Protein AF-A0A1G4VB11-F1 (afdb_monomer_lite)

Secondary structure (DSSP, 8-state):
------BSS-PPPSS-B--HHHHHHHHHHHHGGG---SSS--HHHHHHHHHHHHHHHHHHHHHTBSGGGGHHHHHGGGHHHHTT--SSSS--HHHHHHHHHHHHHHHHHHHTTT-BTT---

Foldseek 3Di:
DPPPDADQQFDDDPDFAFDPLLLVLLVVLLVLLVDQAAPADDVVNLCSLQVVLVVLLVLCVVRSHPLSCLSVVLSVVSVQSVVVHDQRNDNDPSNNCSSNVSSVSSVSSRRTSVRCPPDDD

pLDDT: mean 89.96, std 12.13, range [43.22, 98.62]

Radius of gyration: 15.48 Å; chains: 1; bounding box: 39×22×53 Å

Sequence (121 aa):
MEKANWTLFGKRPKDPAPSWVAVVLAFFLASQTFIQVGDSYPLYMTLFALGGSAWMVFLAIQSRAWFGFFFIPVALLWLNPLLGGDPFTSFTVLMFMAHAAIAILFGVAAYTFAARERTKK

Structure (mmCIF, N/CA/C/O backbone):
data_AF-A0A1G4VB11-F1
#
_entry.id   AF-A0A1G4VB11-F1
#
loop_
_atom_site.group_PDB
_atom_site.id
_atom_site.type_symbol
_atom_site.label_atom_id
_atom_site.label_alt_id
_atom_site.label_comp_id
_atom_site.label_asym_id
_atom_site.label_entity_id
_atom_site.label_seq_id
_atom_site.pdbx_PDB_ins_code
_atom_site.Cartn_x
_atom_site.Cartn_y
_atom_site.Cartn_z
_atom_site.occupancy
_atom_site.B_iso_or_equiv
_atom_site.auth_seq_id
_atom_site.auth_comp_id
_atom_site.auth_asym_id
_atom_site.auth_atom_id
_atom_site.pdbx_PDB_model_num
ATOM 1 N N . MET A 1 1 ? -6.520 -8.064 33.091 1.00 43.22 1 MET A N 1
ATOM 2 C CA . MET A 1 1 ? -6.131 -7.324 31.871 1.00 43.22 1 MET A CA 1
ATOM 3 C C . MET A 1 1 ? -6.919 -7.896 30.708 1.00 43.22 1 MET A C 1
ATOM 5 O O . MET A 1 1 ? -6.779 -9.080 30.429 1.00 43.22 1 MET A O 1
ATOM 9 N N . GLU A 1 2 ? -7.791 -7.106 30.086 1.00 47.59 2 GLU A N 1
ATOM 10 C CA . GLU A 1 2 ? -8.497 -7.517 28.867 1.00 47.59 2 GLU A CA 1
ATOM 11 C C . GLU A 1 2 ? -7.448 -7.807 27.779 1.00 47.59 2 GLU A C 1
ATOM 13 O O . GLU A 1 2 ? -6.654 -6.927 27.435 1.00 47.59 2 GLU A O 1
ATOM 18 N N . LYS A 1 3 ? -7.370 -9.051 27.282 1.00 53.94 3 LYS A N 1
ATOM 19 C CA . LYS A 1 3 ? -6.462 -9.394 26.178 1.00 53.94 3 LYS A CA 1
ATOM 20 C C . LYS A 1 3 ? -6.830 -8.511 24.988 1.00 53.94 3 LYS A C 1
ATOM 22 O O . LYS A 1 3 ? -7.978 -8.503 24.550 1.00 53.94 3 LYS A O 1
ATOM 27 N N . ALA A 1 4 ? -5.866 -7.749 24.476 1.00 61.03 4 ALA A N 1
ATOM 28 C CA . ALA A 1 4 ? -6.054 -6.973 23.262 1.00 61.03 4 ALA A CA 1
ATOM 29 C C . ALA A 1 4 ? -6.330 -7.938 22.097 1.00 61.03 4 ALA A C 1
ATOM 31 O O . ALA A 1 4 ? -5.402 -8.479 21.506 1.00 61.03 4 ALA A O 1
ATOM 32 N N . ASN A 1 5 ? -7.606 -8.191 21.799 1.00 87.19 5 ASN A N 1
ATOM 33 C CA . ASN A 1 5 ? -8.001 -9.113 20.739 1.00 87.19 5 ASN A CA 1
ATOM 34 C C . ASN A 1 5 ? -7.765 -8.452 19.379 1.00 87.19 5 ASN A C 1
ATOM 36 O O . ASN A 1 5 ? -8.561 -7.629 18.923 1.00 87.19 5 ASN A O 1
ATOM 40 N N . TRP A 1 6 ? -6.638 -8.796 18.758 1.00 93.56 6 TRP A N 1
ATOM 41 C CA . TRP A 1 6 ? -6.391 -8.535 17.347 1.00 93.56 6 TRP A CA 1
ATOM 42 C C . TRP A 1 6 ? -7.298 -9.427 16.506 1.00 93.56 6 TRP A C 1
ATOM 44 O O . TRP A 1 6 ? -7.521 -10.591 16.830 1.00 93.56 6 TRP A O 1
ATOM 54 N N . THR A 1 7 ? -7.815 -8.884 15.414 1.00 94.75 7 THR A N 1
ATOM 55 C CA . THR A 1 7 ? -8.634 -9.633 14.455 1.00 94.75 7 THR A CA 1
ATOM 56 C C . THR A 1 7 ? -8.050 -9.463 13.062 1.00 94.75 7 THR A C 1
ATOM 58 O O . THR A 1 7 ? -7.187 -8.612 12.852 1.00 94.75 7 THR A O 1
ATOM 61 N N . LEU A 1 8 ? -8.499 -10.259 12.090 1.00 95.12 8 LEU A N 1
ATOM 62 C CA . LEU A 1 8 ? -8.002 -10.128 10.721 1.00 95.12 8 LEU A CA 1
ATOM 63 C C . LEU A 1 8 ? -8.246 -8.709 10.172 1.00 95.12 8 LEU A C 1
ATOM 65 O O . LEU A 1 8 ? -7.322 -8.076 9.677 1.00 95.12 8 LEU A O 1
ATOM 69 N N . PHE A 1 9 ? -9.456 -8.177 10.358 1.00 94.25 9 PHE A N 1
ATOM 70 C CA . PHE A 1 9 ? -9.916 -6.917 9.758 1.00 94.25 9 PHE A CA 1
ATOM 71 C C . PHE A 1 9 ? -10.101 -5.758 10.749 1.00 94.25 9 PHE A C 1
ATOM 73 O O . PHE A 1 9 ? -10.618 -4.706 10.382 1.00 94.25 9 PHE A O 1
ATOM 80 N N . GLY A 1 10 ? -9.693 -5.937 12.004 1.00 90.56 10 GLY A N 1
ATOM 81 C CA . GLY A 1 10 ? -9.911 -4.959 13.067 1.00 90.56 10 GLY A CA 1
ATOM 82 C C . GLY A 1 10 ? -11.365 -4.899 13.550 1.00 90.56 10 GLY A C 1
ATOM 83 O O . GLY A 1 10 ? -12.281 -5.505 12.989 1.00 90.56 10 GLY A O 1
ATOM 84 N N . LYS A 1 11 ? -11.596 -4.148 14.632 1.00 84.31 11 LYS A N 1
ATOM 85 C CA . LYS A 1 11 ? -12.954 -3.951 15.163 1.00 84.31 11 LYS A CA 1
ATOM 86 C C . LYS A 1 11 ? -13.780 -3.094 14.199 1.00 84.31 11 LYS A C 1
ATOM 88 O O . LYS A 1 11 ? -13.412 -1.945 13.934 1.00 84.31 11 LYS A O 1
ATOM 93 N N . ARG A 1 12 ? -14.913 -3.636 13.738 1.00 76.44 12 ARG A N 1
ATOM 94 C CA . ARG A 1 12 ? -15.870 -2.929 12.878 1.00 76.44 12 ARG A CA 1
ATOM 95 C C . ARG A 1 12 ? -16.486 -1.733 13.628 1.00 76.44 12 ARG A C 1
ATOM 97 O O . ARG A 1 12 ? -16.971 -1.921 14.747 1.00 76.44 12 ARG A O 1
ATOM 104 N N . PRO A 1 13 ? -16.467 -0.518 13.053 1.00 79.00 13 PRO A N 1
ATOM 105 C CA . PRO A 1 13 ? -17.153 0.640 13.625 1.00 79.00 13 PRO A CA 1
ATOM 106 C C . PRO A 1 13 ? -18.671 0.448 13.648 1.00 79.00 13 PRO A C 1
ATOM 108 O O . PRO A 1 13 ? -19.208 -0.320 12.852 1.00 79.00 13 PRO A O 1
ATOM 111 N N . LYS A 1 14 ? -19.354 1.166 14.549 1.00 78.88 14 LYS A N 1
ATOM 112 C CA . LYS A 1 14 ? -20.821 1.124 14.670 1.00 78.88 14 LYS A CA 1
ATOM 113 C C . LYS A 1 14 ? -21.506 1.612 13.388 1.00 78.88 14 LYS A C 1
ATOM 115 O O . LYS A 1 14 ? -22.409 0.946 12.903 1.00 78.88 14 LYS A O 1
ATOM 120 N N . ASP A 1 15 ? -20.987 2.699 12.820 1.00 82.00 15 ASP A N 1
ATOM 121 C CA . ASP A 1 15 ? -21.477 3.319 11.587 1.00 82.00 15 ASP A CA 1
ATOM 122 C C . ASP A 1 15 ? -20.340 3.345 10.547 1.00 82.00 15 ASP A C 1
ATOM 124 O O . ASP A 1 15 ? -19.609 4.336 10.445 1.00 82.00 15 ASP A O 1
ATOM 128 N N . PRO A 1 16 ? -20.093 2.228 9.835 1.00 83.06 16 PRO A N 1
ATOM 129 C CA . PRO A 1 16 ? -18.965 2.129 8.921 1.00 83.06 16 PRO A CA 1
ATOM 130 C C . PRO A 1 16 ? -19.206 2.971 7.664 1.00 83.06 16 PRO A C 1
ATOM 132 O O . PRO A 1 16 ? -20.250 2.878 7.022 1.00 83.06 16 PRO A O 1
ATOM 135 N N . ALA A 1 17 ? -18.195 3.742 7.277 1.00 89.00 17 ALA A N 1
ATOM 136 C CA . ALA A 1 17 ? -18.116 4.402 5.979 1.00 89.00 17 ALA A CA 1
ATOM 137 C C . ALA A 1 17 ? -16.748 4.091 5.369 1.00 89.00 17 ALA A C 1
ATOM 139 O O . ALA A 1 17 ? -15.764 4.095 6.116 1.00 89.00 17 ALA A O 1
ATOM 140 N N . PRO A 1 18 ? -16.663 3.804 4.058 1.00 92.50 18 PRO A N 1
ATOM 141 C CA . PRO A 1 18 ? -15.388 3.467 3.445 1.00 92.50 18 PRO A CA 1
ATOM 142 C C . PRO A 1 18 ? -14.400 4.628 3.567 1.00 92.50 18 PRO A C 1
ATOM 144 O O . PRO A 1 18 ? -14.809 5.787 3.518 1.00 92.50 18 PRO A O 1
ATOM 147 N N . SER A 1 19 ? -13.107 4.320 3.705 1.00 93.19 19 SER A N 1
ATOM 148 C CA . SER A 1 19 ? -12.074 5.355 3.576 1.00 93.19 19 SER A CA 1
ATOM 149 C C . SER A 1 19 ? -11.934 5.753 2.115 1.00 93.19 19 SER A C 1
ATOM 151 O O . SER A 1 19 ? -11.497 4.948 1.287 1.00 93.19 19 SER A O 1
ATOM 153 N N . TRP A 1 20 ? -12.254 7.005 1.803 1.00 93.31 20 TRP A N 1
ATOM 154 C CA . TRP A 1 20 ? -12.108 7.529 0.449 1.00 93.31 20 TRP A CA 1
ATOM 155 C C . TRP A 1 20 ? -10.656 7.568 0.004 1.00 93.31 20 TRP A C 1
ATOM 157 O O . TRP A 1 20 ? -10.377 7.269 -1.153 1.00 93.31 20 TRP A O 1
ATOM 167 N N . VAL A 1 21 ? -9.729 7.852 0.923 1.00 93.88 21 VAL A N 1
ATOM 168 C CA . VAL A 1 21 ? -8.290 7.804 0.637 1.00 93.88 21 VAL A CA 1
ATOM 169 C C . VAL A 1 21 ? -7.900 6.429 0.099 1.00 93.88 21 VAL A C 1
ATOM 171 O O . VAL A 1 21 ? -7.286 6.329 -0.961 1.00 93.88 21 VAL A O 1
ATOM 174 N N . ALA A 1 22 ? -8.299 5.359 0.788 1.00 96.25 22 ALA A N 1
ATOM 175 C CA . ALA A 1 22 ? -7.978 4.003 0.362 1.00 96.25 22 ALA A CA 1
ATOM 176 C C . ALA A 1 22 ? -8.687 3.621 -0.952 1.00 96.25 22 ALA A C 1
ATOM 178 O O . ALA A 1 22 ? -8.063 3.007 -1.812 1.00 96.25 22 ALA A O 1
ATOM 179 N N . VAL A 1 23 ? -9.945 4.032 -1.162 1.00 97.12 23 VAL A N 1
ATOM 180 C CA . VAL A 1 23 ? -10.660 3.800 -2.435 1.00 97.12 23 VAL A CA 1
ATOM 181 C C . VAL A 1 23 ? -9.956 4.480 -3.611 1.00 97.12 23 VAL A C 1
ATOM 183 O O . VAL A 1 23 ? -9.747 3.852 -4.648 1.00 97.12 23 VAL A O 1
ATOM 186 N N . VAL A 1 24 ? -9.569 5.748 -3.457 1.00 97.25 24 VAL A N 1
ATOM 187 C CA . VAL A 1 24 ? -8.876 6.504 -4.508 1.00 97.25 24 VAL A CA 1
ATOM 188 C C . VAL A 1 24 ? -7.528 5.861 -4.816 1.00 97.25 24 VAL A C 1
ATOM 190 O O . VAL A 1 24 ? -7.228 5.615 -5.980 1.00 97.25 24 VAL A O 1
ATOM 193 N N . LEU A 1 25 ? -6.741 5.508 -3.798 1.00 97.81 25 LEU A N 1
ATOM 194 C CA . LEU A 1 25 ? -5.453 4.842 -4.002 1.00 97.81 25 LEU A CA 1
ATOM 195 C C . LEU A 1 25 ? -5.603 3.468 -4.665 1.00 97.81 25 LEU A C 1
ATOM 197 O O . LEU A 1 25 ? -4.819 3.144 -5.556 1.00 97.81 25 LEU A O 1
ATOM 201 N N . ALA A 1 26 ? -6.628 2.694 -4.297 1.00 98.31 26 ALA A N 1
ATOM 202 C CA . ALA A 1 26 ? -6.940 1.430 -4.957 1.00 98.31 26 ALA A CA 1
ATOM 203 C C . ALA A 1 26 ? -7.197 1.636 -6.454 1.00 98.31 26 ALA A C 1
ATOM 205 O O . ALA A 1 26 ? -6.612 0.937 -7.277 1.00 98.31 26 ALA A O 1
ATOM 206 N N . PHE A 1 27 ? -8.022 2.623 -6.816 1.00 97.56 27 PHE A N 1
ATOM 207 C CA . PHE A 1 27 ? -8.312 2.938 -8.214 1.00 97.56 27 PHE A CA 1
ATOM 208 C C . PHE A 1 27 ? -7.065 3.401 -8.976 1.00 97.56 27 PHE A C 1
ATOM 210 O O . PHE A 1 27 ? -6.775 2.886 -10.056 1.00 97.56 27 PHE A O 1
ATOM 217 N N . PHE A 1 28 ? -6.300 4.336 -8.407 1.00 96.19 28 PHE A N 1
ATOM 218 C CA . PHE A 1 28 ? -5.096 4.870 -9.043 1.00 96.19 28 PHE A CA 1
ATOM 219 C C . PHE A 1 28 ? -4.068 3.764 -9.296 1.00 96.19 28 PHE A C 1
ATOM 221 O O . PHE A 1 28 ? -3.598 3.627 -10.424 1.00 96.19 28 PHE A O 1
ATOM 228 N N . LEU A 1 29 ? -3.768 2.928 -8.299 1.00 96.38 29 LEU A N 1
ATOM 229 C CA . LEU A 1 29 ? -2.798 1.839 -8.447 1.00 96.38 29 LEU A CA 1
ATOM 230 C C . LEU A 1 29 ? -3.317 0.724 -9.361 1.00 96.38 29 LEU A C 1
ATOM 232 O O . LEU A 1 29 ? -2.543 0.199 -10.155 1.00 96.38 29 LEU A O 1
ATOM 236 N N . ALA A 1 30 ? -4.618 0.414 -9.337 1.00 97.56 30 ALA A N 1
ATOM 237 C CA . ALA A 1 30 ? -5.213 -0.528 -10.284 1.00 97.56 30 ALA A CA 1
ATOM 238 C C . ALA A 1 30 ? -5.098 -0.029 -11.729 1.00 97.56 30 ALA A C 1
ATOM 240 O O . ALA A 1 30 ? -4.754 -0.808 -12.615 1.00 97.56 30 ALA A O 1
ATOM 241 N N . SER A 1 31 ? -5.330 1.264 -11.978 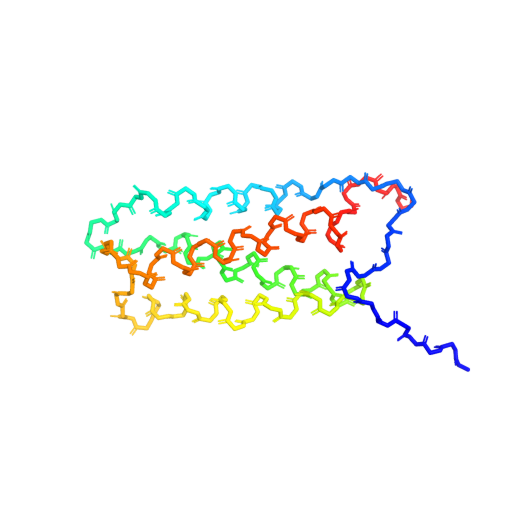1.00 95.38 31 SER A N 1
ATOM 242 C CA . SER A 1 31 ? -5.243 1.839 -13.328 1.00 95.38 31 SER A CA 1
ATOM 243 C C . SER A 1 31 ? -3.860 1.660 -13.959 1.00 95.38 31 SER A C 1
ATOM 245 O O . SER A 1 31 ? -3.755 1.458 -15.167 1.00 95.38 31 SER A O 1
ATOM 247 N N . GLN A 1 32 ? -2.802 1.652 -13.140 1.00 93.88 32 GLN A N 1
ATOM 248 C CA . GLN A 1 32 ? -1.436 1.467 -13.619 1.00 93.88 32 GLN A CA 1
ATOM 249 C C . GLN A 1 32 ? -1.203 0.083 -14.220 1.00 93.88 32 GLN A C 1
ATOM 251 O O . GLN A 1 32 ? -0.331 -0.042 -15.062 1.00 93.88 32 GLN A O 1
ATOM 256 N N . THR A 1 33 ? -2.011 -0.934 -13.898 1.00 94.12 33 THR A N 1
ATOM 257 C CA . THR A 1 33 ? -1.898 -2.260 -14.540 1.00 94.12 33 THR A CA 1
ATOM 258 C C . THR A 1 33 ? -2.095 -2.225 -16.062 1.00 94.12 33 THR A C 1
ATOM 260 O O . THR A 1 33 ? -1.695 -3.165 -16.747 1.00 94.12 33 THR A O 1
ATOM 263 N N . PHE A 1 34 ? -2.676 -1.144 -16.596 1.00 91.44 34 PHE A N 1
ATOM 264 C CA . PHE A 1 34 ? -2.986 -0.970 -18.017 1.00 91.44 34 PHE A CA 1
ATOM 265 C C . PHE A 1 34 ? -2.145 0.112 -18.706 1.00 91.44 34 PHE A C 1
ATOM 267 O O . PHE A 1 34 ? -2.370 0.397 -19.881 1.00 91.44 34 PHE A O 1
ATOM 274 N N . ILE A 1 35 ? -1.205 0.743 -17.998 1.00 88.19 35 ILE A N 1
ATOM 275 C CA . ILE A 1 35 ? -0.455 1.896 -18.506 1.00 88.19 35 ILE A CA 1
ATOM 276 C C . ILE A 1 35 ? 1.027 1.550 -18.556 1.00 88.19 35 ILE A C 1
ATOM 278 O O . ILE A 1 35 ? 1.629 1.221 -17.538 1.00 88.19 35 ILE A O 1
ATOM 282 N N . GLN A 1 36 ? 1.628 1.685 -19.737 1.00 77.25 36 GLN A N 1
ATOM 283 C CA . GLN A 1 36 ? 3.075 1.630 -19.871 1.00 77.25 36 GLN A CA 1
ATOM 284 C C . GLN A 1 36 ? 3.654 3.012 -19.587 1.00 77.25 36 GLN A C 1
ATOM 286 O O . GLN A 1 36 ? 3.314 3.989 -20.258 1.00 77.25 36 GLN A O 1
ATOM 291 N N . VAL A 1 37 ? 4.515 3.097 -18.579 1.00 70.69 37 VAL A N 1
ATOM 292 C CA . VAL A 1 37 ? 5.208 4.340 -18.256 1.00 70.69 37 VAL A CA 1
ATOM 293 C C . VAL A 1 37 ? 6.527 4.332 -19.015 1.00 70.69 37 VAL A C 1
ATOM 295 O O . VAL A 1 37 ? 7.348 3.480 -18.723 1.00 70.69 37 VAL A O 1
ATOM 298 N N . GLY A 1 38 ? 6.687 5.230 -19.994 1.00 77.75 38 GLY A N 1
ATOM 299 C CA . GLY A 1 38 ? 7.795 5.249 -20.966 1.00 77.75 38 GLY A CA 1
ATOM 300 C C . GLY A 1 38 ? 9.197 5.048 -20.374 1.00 77.75 38 GLY A C 1
ATOM 301 O O . GLY A 1 38 ? 9.633 3.918 -20.199 1.00 77.75 38 GLY A O 1
ATOM 302 N N . ASP A 1 39 ? 9.924 6.136 -20.105 1.00 81.06 39 ASP A N 1
ATOM 303 C CA . ASP A 1 39 ? 11.354 6.041 -19.755 1.00 81.06 39 ASP A CA 1
ATOM 304 C C . ASP A 1 39 ? 11.620 5.791 -18.262 1.00 81.06 39 ASP A C 1
ATOM 306 O O . ASP A 1 39 ? 12.696 5.339 -17.882 1.00 81.06 39 ASP A O 1
ATOM 310 N N . SER A 1 40 ? 10.673 6.135 -17.383 1.00 85.75 40 SER A N 1
ATOM 311 C CA . SER A 1 40 ? 10.837 5.966 -15.935 1.00 85.75 40 SER A CA 1
ATOM 312 C C . SER A 1 40 ? 9.499 5.881 -15.216 1.00 85.75 40 SER A C 1
ATOM 314 O O . SER A 1 40 ? 8.531 6.538 -15.601 1.00 85.75 40 SER A O 1
ATOM 316 N N . TYR A 1 41 ? 9.448 5.098 -14.137 1.00 90.44 41 TYR A N 1
ATOM 317 C CA . TYR A 1 41 ? 8.257 5.018 -13.299 1.00 90.44 41 TYR A CA 1
ATOM 318 C C . TYR A 1 41 ? 8.052 6.325 -12.508 1.00 90.44 41 TYR A C 1
ATOM 320 O O . TYR A 1 41 ? 9.013 6.846 -11.932 1.00 90.44 41 TYR A O 1
ATOM 328 N N . PRO A 1 42 ? 6.829 6.881 -12.423 1.00 91.25 42 PRO A N 1
ATOM 329 C CA . PRO A 1 42 ? 6.645 8.226 -11.906 1.00 91.25 42 PRO A CA 1
ATOM 330 C C . PRO A 1 42 ? 6.844 8.258 -10.392 1.00 91.25 42 PRO A C 1
ATOM 332 O O . PRO A 1 42 ? 6.208 7.503 -9.652 1.00 91.25 42 PRO A O 1
ATOM 335 N N . LEU A 1 43 ? 7.662 9.197 -9.908 1.00 92.44 43 LEU A N 1
ATOM 336 C CA . LEU A 1 43 ? 7.978 9.311 -8.481 1.00 92.44 43 LEU A CA 1
ATOM 337 C C . LEU A 1 43 ? 6.722 9.437 -7.605 1.00 92.44 43 LEU A C 1
ATOM 339 O O . LEU A 1 43 ? 6.648 8.833 -6.538 1.00 92.44 43 LEU A O 1
ATOM 343 N N . TYR A 1 44 ? 5.710 10.179 -8.057 1.00 93.00 44 TYR A N 1
ATOM 344 C CA . TYR A 1 44 ? 4.477 10.355 -7.290 1.00 93.00 44 TYR A CA 1
ATOM 345 C C . TYR A 1 44 ? 3.720 9.032 -7.072 1.00 93.00 44 TYR A C 1
ATOM 347 O O . TYR A 1 44 ? 3.149 8.842 -6.001 1.00 93.00 44 TYR A O 1
ATOM 355 N N . MET A 1 45 ? 3.761 8.090 -8.025 1.00 94.12 45 MET A N 1
ATOM 356 C CA . MET A 1 45 ? 3.141 6.770 -7.856 1.00 94.12 45 MET A CA 1
ATOM 357 C C . MET A 1 45 ? 3.877 5.949 -6.798 1.00 94.12 45 MET A C 1
ATOM 359 O O . MET A 1 45 ? 3.247 5.317 -5.952 1.00 94.12 45 MET A O 1
ATOM 363 N N . THR A 1 46 ? 5.208 6.030 -6.780 1.00 95.25 46 THR A N 1
ATOM 364 C CA . THR A 1 46 ? 6.031 5.436 -5.721 1.00 95.25 46 THR A CA 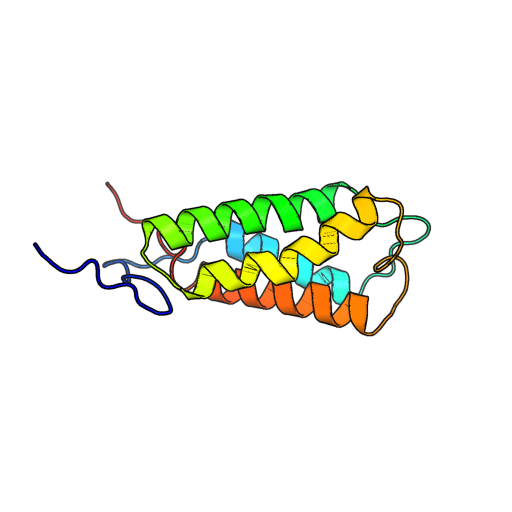1
ATOM 365 C C . THR A 1 46 ? 5.688 6.005 -4.348 1.00 95.25 46 THR A C 1
ATOM 367 O O . THR A 1 46 ? 5.518 5.252 -3.388 1.00 95.25 46 THR A O 1
ATOM 370 N N . LEU A 1 47 ? 5.513 7.324 -4.246 1.00 96.31 47 LEU A N 1
ATOM 371 C CA . LEU A 1 47 ? 5.112 7.971 -2.996 1.00 96.31 47 LEU A CA 1
ATOM 372 C C . LEU A 1 47 ? 3.693 7.576 -2.566 1.00 96.31 47 LEU A C 1
ATOM 374 O O . LEU A 1 47 ? 3.459 7.376 -1.376 1.00 96.31 47 LEU A O 1
ATOM 378 N N . PHE A 1 48 ? 2.757 7.407 -3.503 1.00 96.56 48 PHE A N 1
ATOM 379 C CA . PHE A 1 48 ? 1.411 6.914 -3.202 1.00 96.56 48 PHE A CA 1
ATOM 380 C C . PHE A 1 48 ? 1.418 5.471 -2.701 1.00 96.56 48 PHE A C 1
ATOM 382 O O . PHE A 1 48 ? 0.768 5.180 -1.695 1.00 96.56 48 PHE A O 1
ATOM 389 N N . ALA A 1 49 ? 2.188 4.587 -3.339 1.00 97.31 49 ALA A N 1
ATOM 390 C CA . ALA A 1 49 ? 2.335 3.207 -2.898 1.00 97.31 49 ALA A CA 1
ATOM 391 C C . ALA A 1 49 ? 2.959 3.134 -1.497 1.00 97.31 49 ALA A C 1
ATOM 393 O O . ALA A 1 49 ? 2.368 2.535 -0.601 1.00 97.31 49 ALA A O 1
ATOM 394 N N . LEU A 1 50 ? 4.103 3.784 -1.267 1.00 98.00 50 LEU A N 1
ATOM 395 C CA . LEU A 1 50 ? 4.816 3.729 0.015 1.00 98.00 50 LEU A CA 1
ATOM 396 C C . LEU A 1 50 ? 4.079 4.485 1.128 1.00 98.00 50 LEU A C 1
ATOM 398 O O . LEU A 1 50 ? 3.824 3.928 2.196 1.00 98.00 50 LEU A O 1
ATOM 402 N N . GLY A 1 51 ? 3.704 5.740 0.879 1.00 97.94 51 GLY A N 1
ATOM 403 C CA . GLY A 1 51 ? 3.044 6.603 1.858 1.00 97.94 51 GLY A CA 1
ATOM 404 C C . GLY A 1 51 ? 1.638 6.121 2.203 1.00 97.94 51 GLY A C 1
ATOM 405 O O . GLY A 1 51 ? 1.284 6.032 3.380 1.00 97.94 51 GLY A O 1
ATOM 406 N N . GLY A 1 52 ? 0.855 5.726 1.196 1.00 97.88 52 GLY A N 1
ATOM 407 C CA . GLY A 1 52 ? -0.464 5.138 1.413 1.00 97.88 52 GLY A CA 1
ATOM 408 C C . GLY A 1 52 ? -0.383 3.826 2.195 1.00 97.88 52 GLY A C 1
ATOM 409 O O . GLY A 1 52 ? -1.171 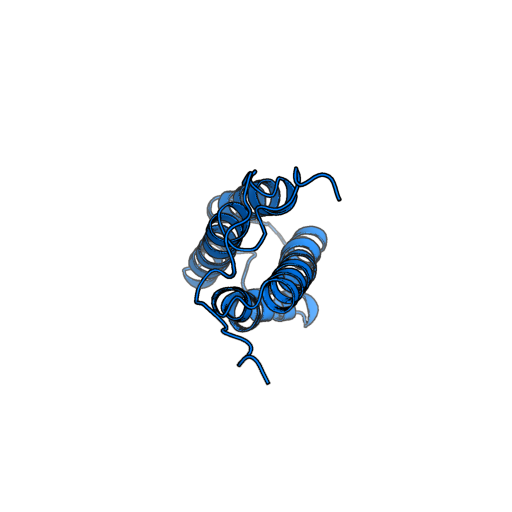3.612 3.113 1.00 97.88 52 GLY A O 1
ATOM 410 N N . SER A 1 53 ? 0.606 2.979 1.898 1.00 98.44 53 SER A N 1
ATOM 411 C CA . SER A 1 53 ? 0.826 1.724 2.627 1.00 98.44 53 SER A CA 1
ATOM 412 C C . SER A 1 53 ? 1.222 1.961 4.078 1.00 98.44 53 SER A C 1
ATOM 414 O O . SER A 1 53 ? 0.652 1.342 4.973 1.00 98.44 53 SER A O 1
ATOM 416 N N . ALA A 1 54 ? 2.139 2.897 4.336 1.00 98.31 54 ALA A N 1
ATOM 417 C CA . ALA A 1 54 ? 2.516 3.285 5.692 1.00 98.31 54 ALA A CA 1
ATOM 418 C C . ALA A 1 54 ? 1.303 3.796 6.487 1.00 98.31 54 ALA A C 1
ATOM 420 O O . ALA A 1 54 ? 1.104 3.412 7.643 1.00 98.31 54 ALA A O 1
ATOM 421 N N . TRP A 1 55 ? 0.444 4.595 5.848 1.00 97.69 55 TRP A N 1
ATOM 422 C CA . TRP A 1 55 ? -0.803 5.062 6.446 1.00 97.69 55 TRP A CA 1
ATOM 423 C C . TRP A 1 55 ? -1.770 3.910 6.760 1.00 97.69 55 TRP A C 1
ATOM 425 O O . TRP A 1 55 ? -2.323 3.851 7.860 1.00 97.69 55 TRP A O 1
ATOM 435 N N . MET A 1 56 ? -1.935 2.942 5.852 1.00 97.56 56 MET A N 1
ATOM 436 C CA . MET A 1 56 ? -2.779 1.765 6.097 1.00 97.56 56 MET A CA 1
ATOM 437 C C . MET A 1 56 ? -2.231 0.879 7.221 1.00 97.56 56 MET A C 1
ATOM 439 O O . MET A 1 56 ? -3.006 0.429 8.064 1.00 97.56 56 MET A O 1
ATOM 443 N N . VAL A 1 57 ? -0.914 0.676 7.305 1.00 98.12 57 VAL A N 1
ATOM 444 C CA . VAL A 1 57 ? -0.279 -0.048 8.422 1.00 98.12 57 VAL A CA 1
ATOM 445 C C . VAL A 1 57 ? -0.552 0.665 9.748 1.00 98.12 57 VAL A C 1
ATOM 447 O O . VAL A 1 57 ? -0.953 0.030 10.723 1.00 98.12 57 VAL A O 1
ATOM 450 N N . PHE A 1 58 ? -0.414 1.990 9.787 1.00 96.75 58 PHE A N 1
ATOM 451 C CA . PHE A 1 58 ? -0.732 2.784 10.972 1.00 96.75 58 PHE A CA 1
ATOM 452 C C . PHE A 1 58 ? -2.198 2.621 11.405 1.00 96.75 58 PHE A C 1
ATOM 454 O O . PHE A 1 58 ? -2.472 2.345 12.577 1.00 96.75 58 PHE A O 1
ATOM 461 N N . LEU A 1 59 ? -3.150 2.708 10.469 1.00 94.38 59 LEU A N 1
ATOM 462 C CA . LEU A 1 59 ? -4.571 2.486 10.758 1.00 94.38 59 LEU A CA 1
ATOM 463 C C . LEU A 1 59 ? -4.861 1.048 11.211 1.00 94.38 59 LEU A C 1
ATOM 465 O O . LEU A 1 59 ? -5.707 0.829 12.083 1.00 94.38 59 LEU A O 1
ATOM 469 N N . ALA A 1 60 ? -4.150 0.062 10.669 1.00 95.12 60 ALA A N 1
ATOM 470 C CA . ALA A 1 60 ? -4.264 -1.329 11.083 1.00 95.12 60 ALA A CA 1
ATOM 471 C C . ALA A 1 60 ? -3.785 -1.544 12.525 1.00 95.12 60 ALA A C 1
ATOM 473 O O . ALA A 1 60 ? -4.458 -2.224 13.299 1.00 95.12 60 ALA A O 1
ATOM 474 N N . ILE A 1 61 ? -2.698 -0.887 12.937 1.00 95.31 61 ILE A N 1
ATOM 475 C CA . ILE A 1 61 ? -2.227 -0.909 14.329 1.00 95.31 61 ILE A CA 1
ATOM 476 C C . ILE A 1 61 ? -3.279 -0.290 15.260 1.00 95.31 61 ILE A C 1
ATOM 478 O O . ILE A 1 61 ? -3.644 -0.898 16.268 1.00 95.31 61 ILE A O 1
ATOM 482 N N . GLN A 1 62 ? -3.840 0.872 14.905 1.00 91.56 62 GLN A N 1
ATOM 483 C CA . GLN A 1 62 ? -4.875 1.531 15.719 1.00 91.56 62 GLN A CA 1
ATOM 484 C C . GLN A 1 62 ? -6.155 0.701 15.870 1.00 91.56 62 GLN A C 1
ATOM 486 O O . GLN A 1 62 ? -6.842 0.760 16.892 1.00 91.56 62 GLN A O 1
ATOM 491 N N . SER A 1 63 ? -6.501 -0.062 14.840 1.00 91.81 63 SER A N 1
ATOM 492 C CA . SER A 1 63 ? -7.711 -0.884 14.786 1.00 91.81 63 SER A CA 1
ATOM 493 C C . SER A 1 63 ? -7.497 -2.335 15.221 1.00 91.81 63 SER A C 1
ATOM 495 O O . SER A 1 63 ? -8.480 -3.079 15.312 1.00 91.81 63 SER A O 1
ATOM 497 N N . ARG A 1 64 ? -6.247 -2.717 15.525 1.00 93.50 64 ARG A N 1
ATOM 498 C CA . ARG A 1 64 ? -5.812 -4.083 15.853 1.00 93.50 64 ARG A CA 1
ATOM 499 C C . ARG A 1 64 ? -6.157 -5.084 14.742 1.00 93.50 64 ARG A C 1
ATOM 501 O O . ARG A 1 64 ? -6.748 -6.136 15.000 1.00 93.50 64 ARG A O 1
ATOM 508 N N . ALA A 1 65 ? -5.829 -4.720 13.504 1.00 95.69 65 ALA A N 1
ATOM 509 C CA . ALA A 1 65 ? -6.058 -5.508 12.299 1.00 95.69 65 ALA A CA 1
ATOM 510 C C . ALA A 1 65 ? -4.762 -6.166 11.805 1.00 95.69 65 ALA A C 1
ATOM 512 O O . ALA A 1 65 ? -3.801 -5.474 11.473 1.00 95.69 65 ALA A O 1
ATOM 513 N N . TRP A 1 66 ? -4.743 -7.496 11.694 1.00 97.44 66 TRP A N 1
ATOM 514 C CA . TRP A 1 66 ? -3.596 -8.217 11.126 1.00 97.44 66 TRP A CA 1
ATOM 515 C C . TRP A 1 66 ? -3.435 -7.990 9.620 1.00 97.44 66 TRP A C 1
ATOM 517 O O . TRP A 1 66 ? -2.314 -7.975 9.120 1.00 97.44 66 TRP A O 1
ATOM 527 N N . PHE A 1 67 ? -4.533 -7.766 8.894 1.00 97.00 67 PHE A N 1
ATOM 528 C CA . PHE A 1 67 ? -4.504 -7.626 7.438 1.00 97.00 67 PHE A CA 1
ATOM 529 C C . PHE A 1 67 ? -3.629 -6.456 6.961 1.00 97.00 67 PHE A C 1
ATOM 531 O O . PHE A 1 67 ? -3.002 -6.543 5.910 1.00 97.00 67 PHE A O 1
ATOM 538 N N . GLY A 1 68 ? -3.526 -5.371 7.735 1.00 97.12 68 GLY A N 1
ATOM 539 C CA . GLY A 1 68 ? -2.716 -4.219 7.334 1.00 97.12 68 GLY A CA 1
ATOM 540 C C . GLY A 1 68 ? -1.226 -4.519 7.178 1.00 97.12 68 GLY A C 1
ATOM 541 O O . GLY A 1 68 ? -0.549 -3.825 6.430 1.00 97.12 68 GLY A O 1
ATOM 542 N N . PHE A 1 69 ? -0.704 -5.575 7.805 1.00 98.19 69 PHE A N 1
ATOM 543 C CA . PHE A 1 69 ? 0.706 -5.938 7.654 1.00 98.19 69 PHE A CA 1
ATOM 544 C C . PHE A 1 69 ? 1.045 -6.496 6.266 1.00 98.19 69 PHE A C 1
ATOM 546 O O . PHE A 1 69 ? 2.211 -6.448 5.885 1.00 98.19 69 PHE A O 1
ATOM 553 N N . PHE A 1 70 ? 0.059 -6.930 5.467 1.00 98.38 70 PHE A N 1
ATOM 554 C CA . PHE A 1 70 ? 0.291 -7.323 4.070 1.00 98.38 70 PHE A CA 1
ATOM 555 C C . PHE A 1 70 ? 0.742 -6.157 3.183 1.00 98.38 70 PHE A C 1
ATOM 557 O O . PHE A 1 70 ? 1.391 -6.388 2.165 1.00 98.38 70 PHE A O 1
ATOM 564 N N . PHE A 1 71 ? 0.473 -4.909 3.581 1.00 98.50 71 PHE A N 1
ATOM 565 C CA . PHE A 1 71 ? 0.986 -3.741 2.867 1.00 98.50 71 PHE A CA 1
ATOM 566 C C . PHE A 1 71 ? 2.512 -3.662 2.897 1.00 98.50 71 PHE A C 1
ATOM 568 O O . PHE A 1 71 ? 3.092 -3.176 1.938 1.00 98.50 71 PHE A O 1
ATOM 575 N N . ILE A 1 72 ? 3.173 -4.161 3.947 1.00 98.25 72 ILE A N 1
ATOM 576 C CA . ILE A 1 72 ? 4.635 -4.082 4.074 1.00 98.25 72 ILE A CA 1
ATOM 577 C C . ILE A 1 72 ? 5.336 -4.835 2.933 1.00 98.25 72 ILE A C 1
ATOM 579 O O . ILE A 1 72 ? 6.012 -4.181 2.141 1.00 98.25 72 ILE A O 1
ATOM 583 N N . PRO A 1 73 ? 5.184 -6.167 2.779 1.00 97.81 73 PRO A N 1
ATOM 584 C CA . PRO A 1 73 ? 5.908 -6.898 1.742 1.00 97.81 73 PRO A CA 1
ATOM 585 C C . PRO A 1 73 ? 5.556 -6.428 0.326 1.00 97.81 73 PRO A C 1
ATOM 587 O O . PRO A 1 73 ? 6.426 -6.414 -0.538 1.00 97.81 73 PRO A O 1
ATOM 590 N N . VAL A 1 74 ? 4.311 -6.003 0.084 1.00 97.88 74 VAL A N 1
ATOM 591 C CA . VAL A 1 74 ? 3.886 -5.534 -1.242 1.00 97.88 74 VAL A CA 1
ATOM 592 C C . VAL A 1 74 ? 4.452 -4.145 -1.551 1.00 97.88 74 VAL A C 1
ATOM 594 O O . VAL A 1 74 ? 4.998 -3.935 -2.631 1.00 97.88 74 VAL A O 1
ATOM 597 N N . ALA A 1 75 ? 4.385 -3.200 -0.609 1.00 97.50 75 ALA A N 1
ATOM 598 C CA . ALA A 1 75 ? 4.879 -1.839 -0.816 1.00 97.50 75 ALA A CA 1
ATOM 599 C C . ALA A 1 75 ? 6.402 -1.774 -0.961 1.00 97.50 75 ALA A C 1
ATOM 601 O O . ALA A 1 75 ? 6.906 -0.896 -1.658 1.00 97.50 75 ALA A O 1
ATOM 602 N N . LEU A 1 76 ? 7.145 -2.715 -0.366 1.00 96.56 76 LEU A N 1
ATOM 603 C CA . LEU A 1 76 ? 8.601 -2.792 -0.524 1.00 96.56 76 LEU A CA 1
ATOM 604 C C . LEU A 1 76 ? 9.040 -2.939 -1.991 1.00 96.56 76 LEU A C 1
ATOM 606 O O . LEU A 1 76 ? 10.141 -2.510 -2.327 1.00 96.56 76 LEU A O 1
ATOM 610 N N . LEU A 1 77 ? 8.182 -3.446 -2.885 1.00 96.25 77 LEU A N 1
ATOM 611 C CA . LEU A 1 77 ? 8.466 -3.491 -4.326 1.00 96.25 77 LEU A CA 1
ATOM 612 C C . LEU A 1 77 ? 8.679 -2.091 -4.931 1.00 96.25 77 LEU A C 1
ATOM 614 O O . LEU A 1 77 ? 9.448 -1.942 -5.879 1.00 96.25 77 LEU A O 1
ATOM 618 N N . TRP A 1 78 ? 8.068 -1.054 -4.350 1.00 96.19 78 TRP A N 1
ATOM 619 C CA . TRP A 1 78 ? 8.230 0.342 -4.767 1.00 96.19 78 TRP A CA 1
ATOM 620 C C . TRP A 1 78 ? 9.486 1.020 -4.215 1.00 96.19 78 TRP A C 1
ATOM 622 O O . TRP A 1 78 ? 9.777 2.150 -4.603 1.00 96.19 78 TRP A O 1
ATOM 632 N N . LEU A 1 79 ? 10.285 0.348 -3.380 1.00 94.88 79 LEU A N 1
ATOM 633 C CA . LEU A 1 79 ? 11.645 0.821 -3.104 1.00 94.88 79 LEU A CA 1
ATOM 634 C C . LEU A 1 79 ? 12.550 0.656 -4.326 1.00 94.88 79 LEU A C 1
ATOM 636 O O . LEU A 1 79 ? 13.460 1.452 -4.515 1.00 94.88 79 LEU A O 1
ATOM 640 N N . ASN A 1 80 ? 12.293 -0.337 -5.180 1.00 92.38 80 ASN A N 1
ATOM 641 C CA . ASN A 1 80 ? 13.166 -0.652 -6.308 1.00 92.38 80 ASN A CA 1
ATOM 642 C C . ASN A 1 80 ? 13.298 0.514 -7.322 1.00 92.38 80 ASN A C 1
ATOM 644 O O . ASN A 1 80 ? 14.432 0.889 -7.619 1.00 92.38 80 ASN A O 1
ATOM 648 N N . PRO A 1 81 ? 12.209 1.197 -7.747 1.00 89.81 81 PRO A N 1
ATOM 649 C CA . PRO A 1 81 ? 12.324 2.431 -8.534 1.00 89.81 81 PRO A CA 1
ATOM 650 C C . PRO A 1 81 ? 13.161 3.540 -7.874 1.00 89.81 81 PRO A C 1
ATOM 652 O O . PRO A 1 81 ? 13.832 4.295 -8.569 1.00 89.81 81 PRO A O 1
ATOM 655 N N . LEU A 1 82 ? 13.160 3.649 -6.537 1.00 90.12 82 LEU A N 1
ATOM 656 C CA . LEU A 1 82 ? 13.969 4.648 -5.815 1.00 90.12 82 LEU A CA 1
ATOM 657 C C . LEU A 1 82 ? 15.458 4.294 -5.778 1.00 90.12 82 LEU A C 1
ATOM 659 O O . LEU A 1 82 ? 16.297 5.171 -5.596 1.00 90.12 82 LEU A O 1
ATOM 663 N N . LEU A 1 83 ? 15.777 3.011 -5.927 1.00 92.06 83 LEU A N 1
ATOM 664 C CA . LEU A 1 83 ? 17.137 2.480 -5.918 1.00 92.06 83 LEU A CA 1
ATOM 665 C C . LEU A 1 83 ? 17.731 2.379 -7.334 1.00 92.06 83 LEU A C 1
ATOM 667 O O . LEU A 1 83 ? 18.806 1.810 -7.505 1.00 92.06 83 LEU A O 1
ATOM 671 N N . GLY A 1 84 ? 17.046 2.935 -8.339 1.00 86.00 84 GLY A N 1
ATOM 672 C CA . GLY A 1 84 ? 17.489 2.947 -9.735 1.00 86.00 84 GLY A CA 1
ATOM 673 C C . GLY A 1 84 ? 17.127 1.690 -10.529 1.00 86.00 84 GLY A C 1
ATOM 674 O O . GLY A 1 84 ? 17.607 1.528 -11.648 1.00 86.00 84 GLY A O 1
ATOM 675 N N . GLY A 1 85 ? 16.308 0.796 -9.973 1.00 88.25 85 GLY A N 1
ATOM 676 C CA . GLY A 1 85 ? 15.775 -0.340 -10.715 1.00 88.25 85 GLY A CA 1
ATOM 677 C C . GLY A 1 85 ? 14.546 0.027 -11.537 1.00 88.25 85 GLY A C 1
ATOM 678 O O . GLY A 1 85 ? 13.890 1.040 -11.299 1.00 88.25 85 GLY A O 1
ATOM 679 N N . ASP A 1 86 ? 14.200 -0.850 -12.475 1.00 84.38 86 ASP A N 1
ATOM 680 C CA . ASP A 1 86 ? 13.097 -0.618 -13.401 1.00 84.38 86 ASP A CA 1
ATOM 681 C C . ASP A 1 86 ? 12.090 -1.785 -13.465 1.00 84.38 86 ASP A C 1
ATOM 683 O O . ASP A 1 86 ? 11.992 -2.504 -14.461 1.00 84.38 86 ASP A O 1
ATOM 687 N N . PRO A 1 87 ? 11.337 -2.040 -12.380 1.00 83.06 87 PRO A N 1
ATOM 688 C CA . PRO A 1 87 ? 10.351 -3.115 -12.380 1.00 83.06 87 PRO A CA 1
ATOM 689 C C . PRO A 1 87 ? 9.042 -2.751 -13.101 1.00 83.06 87 PRO A C 1
ATOM 691 O O . PRO A 1 87 ? 8.215 -3.642 -13.299 1.00 83.06 87 PRO A O 1
ATOM 694 N N . PHE A 1 88 ? 8.810 -1.470 -13.433 1.00 90.25 88 PHE A N 1
ATOM 695 C CA . PHE A 1 88 ? 7.470 -0.942 -13.731 1.00 90.25 88 PHE A CA 1
ATOM 696 C C . PHE A 1 88 ? 7.343 -0.091 -15.013 1.00 90.25 88 PHE A C 1
ATOM 698 O O . PHE A 1 88 ? 6.240 0.385 -15.279 1.00 90.25 88 PHE A O 1
ATOM 705 N N . THR A 1 89 ? 8.391 0.107 -15.824 1.00 87.00 89 THR A N 1
ATOM 706 C CA . THR A 1 89 ? 8.269 0.804 -17.134 1.00 87.00 89 THR A CA 1
ATOM 707 C C . THR A 1 89 ? 7.755 -0.086 -18.267 1.00 87.00 89 THR A C 1
ATOM 709 O O . THR A 1 89 ? 7.348 0.393 -19.325 1.00 87.00 89 THR A O 1
ATOM 712 N N . SER A 1 90 ? 7.754 -1.404 -18.074 1.00 88.75 90 SER A N 1
ATOM 713 C CA . SER A 1 90 ? 7.353 -2.379 -19.088 1.00 88.75 90 SER A CA 1
ATOM 714 C C . SER A 1 90 ? 6.212 -3.266 -18.6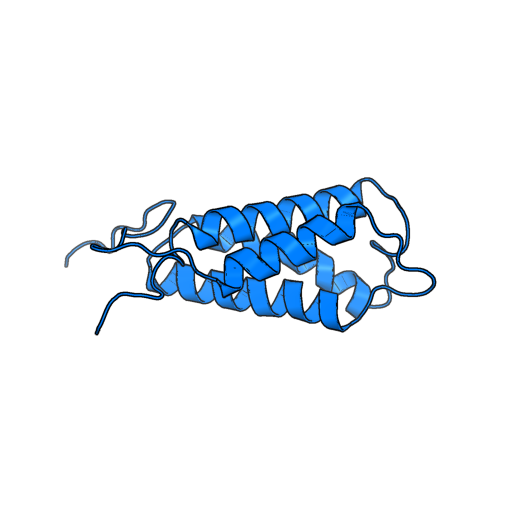02 1.00 88.75 90 SER A C 1
ATOM 716 O O . SER A 1 90 ? 6.045 -3.511 -17.403 1.00 88.75 90 SER A O 1
ATOM 718 N N . PHE A 1 91 ? 5.417 -3.770 -19.552 1.00 89.81 91 PHE A N 1
ATOM 719 C CA . PHE A 1 91 ? 4.341 -4.719 -19.274 1.00 89.81 91 PHE A CA 1
ATOM 720 C C . PHE A 1 91 ? 4.906 -6.089 -18.903 1.00 89.81 91 PHE A C 1
ATOM 722 O O . PHE A 1 91 ? 5.024 -6.998 -19.724 1.00 89.81 91 PHE A O 1
ATOM 729 N N . THR A 1 92 ? 5.256 -6.230 -17.633 1.00 91.25 92 THR A N 1
ATOM 730 C CA . THR A 1 92 ? 5.711 -7.486 -17.047 1.00 91.25 92 THR A CA 1
ATOM 731 C C . THR A 1 92 ? 4.650 -8.055 -16.115 1.00 91.25 92 THR A C 1
ATOM 733 O O . THR A 1 92 ? 3.809 -7.338 -15.567 1.00 91.25 92 THR A O 1
ATOM 736 N N . VAL A 1 93 ? 4.723 -9.366 -15.873 1.00 93.69 93 VAL A N 1
ATOM 737 C CA . VAL A 1 93 ? 3.892 -10.023 -14.852 1.00 93.69 93 VAL A CA 1
ATOM 738 C C . VAL A 1 93 ? 4.135 -9.395 -13.478 1.00 93.69 93 VAL A C 1
ATOM 740 O O . VAL A 1 93 ? 3.190 -9.214 -12.717 1.00 93.69 93 VAL A O 1
ATOM 743 N N . LEU A 1 94 ? 5.381 -9.013 -13.171 1.00 93.44 94 LEU A N 1
ATOM 744 C CA . LEU A 1 94 ? 5.720 -8.345 -11.916 1.00 93.44 94 LEU A CA 1
ATOM 745 C C . LEU A 1 94 ? 4.992 -7.006 -11.781 1.00 93.44 94 LEU A C 1
ATOM 747 O O . LEU A 1 94 ? 4.368 -6.760 -10.752 1.00 93.44 94 LEU A O 1
ATOM 751 N N . MET A 1 95 ? 5.043 -6.169 -12.817 1.00 93.50 95 MET A N 1
ATOM 752 C CA . MET A 1 95 ? 4.371 -4.873 -12.838 1.00 93.50 95 MET A CA 1
ATOM 753 C C . MET A 1 95 ? 2.865 -5.032 -12.625 1.00 93.50 95 MET A C 1
ATOM 755 O O . MET A 1 95 ? 2.313 -4.405 -11.718 1.00 93.50 95 MET A O 1
ATOM 759 N N . PHE A 1 96 ? 2.224 -5.934 -13.371 1.00 95.38 96 PHE A N 1
ATOM 760 C CA . PHE A 1 96 ? 0.798 -6.219 -13.223 1.00 95.38 96 PHE A CA 1
ATOM 761 C C . PHE A 1 96 ? 0.453 -6.711 -11.810 1.00 95.38 96 PHE A C 1
ATOM 763 O O . PHE A 1 96 ? -0.416 -6.147 -11.145 1.00 95.38 96 PHE A O 1
ATOM 770 N N . MET A 1 97 ? 1.158 -7.737 -11.323 1.00 97.31 97 MET A N 1
ATOM 771 C CA . MET A 1 97 ? 0.864 -8.372 -10.037 1.00 97.31 97 MET A CA 1
ATOM 772 C C . MET A 1 97 ? 1.126 -7.441 -8.857 1.00 97.31 97 MET A C 1
ATOM 774 O O . MET A 1 97 ? 0.339 -7.443 -7.914 1.00 97.31 97 MET A O 1
ATOM 778 N N . ALA A 1 98 ? 2.184 -6.628 -8.904 1.00 96.75 98 ALA A N 1
ATOM 779 C CA . ALA A 1 98 ? 2.475 -5.652 -7.861 1.00 96.75 98 ALA A CA 1
ATOM 780 C C . ALA A 1 98 ? 1.324 -4.647 -7.730 1.00 96.75 98 ALA A C 1
ATOM 782 O O . ALA A 1 98 ? 0.751 -4.500 -6.647 1.00 96.75 98 ALA A O 1
ATOM 783 N N . HIS A 1 99 ? 0.941 -4.004 -8.839 1.00 97.56 99 HIS A N 1
ATOM 784 C CA . HIS A 1 99 ? -0.124 -3.000 -8.873 1.00 97.56 99 HIS A CA 1
ATOM 785 C C . HIS A 1 99 ? -1.494 -3.583 -8.510 1.00 97.56 99 HIS A C 1
ATOM 787 O O . HIS A 1 99 ? -2.225 -2.990 -7.716 1.00 97.56 99 HIS A O 1
ATOM 793 N N . ALA A 1 100 ? -1.827 -4.770 -9.020 1.00 98.06 100 ALA A N 1
ATOM 794 C CA . ALA A 1 100 ? -3.066 -5.457 -8.674 1.00 98.06 100 ALA A CA 1
ATOM 795 C C . ALA A 1 100 ? -3.113 -5.824 -7.183 1.00 98.06 100 ALA A C 1
ATOM 797 O O . ALA A 1 100 ? -4.109 -5.551 -6.511 1.00 98.06 100 ALA A O 1
ATOM 798 N N . ALA A 1 101 ? -2.031 -6.393 -6.642 1.00 98.38 101 ALA A N 1
ATOM 799 C CA . ALA A 1 101 ? -1.964 -6.782 -5.239 1.00 98.38 101 ALA A CA 1
ATOM 800 C C . ALA A 1 101 ? -2.137 -5.571 -4.318 1.00 98.38 101 ALA A C 1
ATOM 802 O O . ALA A 1 101 ? -3.001 -5.592 -3.442 1.00 98.38 101 ALA A O 1
ATOM 803 N N . ILE A 1 102 ? -1.374 -4.496 -4.534 1.00 98.44 102 ILE A N 1
ATOM 804 C CA . ILE A 1 102 ? -1.466 -3.310 -3.677 1.00 98.44 102 ILE A CA 1
ATOM 805 C C . ILE A 1 102 ? -2.841 -2.636 -3.793 1.00 98.44 102 ILE A C 1
ATOM 807 O O . ILE A 1 102 ? -3.398 -2.208 -2.783 1.00 98.44 102 ILE A O 1
ATOM 811 N N . ALA A 1 103 ? -3.438 -2.606 -4.990 1.00 98.56 103 ALA A N 1
ATOM 812 C CA . ALA A 1 103 ? -4.771 -2.052 -5.196 1.00 98.56 103 ALA A CA 1
ATOM 813 C C . ALA A 1 103 ? -5.848 -2.850 -4.449 1.00 98.56 103 ALA A C 1
ATOM 815 O O . ALA A 1 103 ? -6.710 -2.261 -3.794 1.00 98.56 103 ALA A O 1
ATOM 816 N N . ILE A 1 104 ? -5.773 -4.184 -4.478 1.00 98.62 104 ILE A N 1
ATOM 817 C CA . ILE A 1 104 ? -6.667 -5.057 -3.706 1.00 98.62 104 ILE A CA 1
ATOM 818 C C . ILE A 1 104 ? -6.489 -4.811 -2.207 1.00 98.62 104 ILE A C 1
ATOM 820 O O . ILE A 1 104 ? -7.486 -4.709 -1.49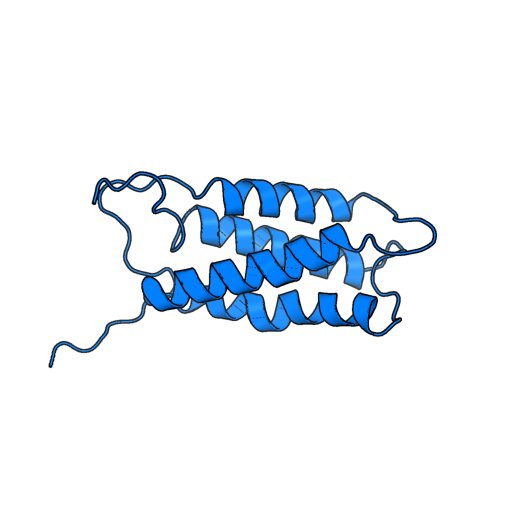3 1.00 98.62 104 ILE A O 1
ATOM 824 N N . LEU A 1 105 ? -5.251 -4.667 -1.721 1.00 98.62 105 LEU A N 1
ATOM 825 C CA . LEU A 1 105 ? -5.002 -4.361 -0.311 1.00 98.62 105 LEU A CA 1
ATOM 826 C C . LEU A 1 105 ? -5.669 -3.046 0.104 1.00 98.62 105 LEU A C 1
ATOM 828 O O . LEU A 1 105 ? -6.358 -3.016 1.127 1.00 98.62 105 LEU A O 1
ATOM 832 N N . PHE A 1 106 ? -5.530 -1.983 -0.695 1.00 98.44 106 PHE A N 1
ATOM 833 C CA . PHE A 1 106 ? -6.229 -0.715 -0.463 1.00 98.44 106 PHE A CA 1
ATOM 834 C C . PHE A 1 106 ? -7.750 -0.874 -0.512 1.00 98.44 106 PHE A C 1
ATOM 836 O O . PHE A 1 106 ? -8.439 -0.350 0.363 1.00 98.44 106 PHE A O 1
ATOM 843 N N . GLY A 1 107 ? -8.279 -1.648 -1.462 1.00 97.88 107 GLY A N 1
ATOM 844 C CA . GLY A 1 107 ? -9.704 -1.961 -1.545 1.00 97.88 107 GLY A CA 1
ATOM 845 C C . GLY A 1 107 ? -10.221 -2.661 -0.286 1.00 97.88 107 GLY A C 1
ATOM 846 O O . GLY A 1 107 ? -11.207 -2.225 0.303 1.00 97.88 107 GLY A O 1
ATOM 847 N N . VAL A 1 108 ? -9.528 -3.696 0.195 1.00 97.44 108 VAL A N 1
ATOM 848 C CA . VAL A 1 108 ? -9.904 -4.389 1.436 1.00 97.44 108 VAL A CA 1
ATOM 849 C C . VAL A 1 108 ? -9.806 -3.442 2.627 1.00 97.44 108 VAL A C 1
ATOM 851 O O . VAL A 1 108 ? -10.743 -3.369 3.422 1.00 97.44 108 VAL A O 1
ATOM 854 N N . ALA A 1 109 ? -8.718 -2.680 2.750 1.00 96.38 109 ALA A N 1
ATOM 855 C CA . ALA A 1 109 ? -8.533 -1.721 3.835 1.00 96.38 109 ALA A CA 1
ATOM 856 C C . ALA A 1 109 ? -9.678 -0.701 3.896 1.00 96.38 109 ALA A C 1
ATOM 858 O O . ALA A 1 109 ? -10.240 -0.480 4.975 1.00 96.38 109 ALA A O 1
ATOM 859 N N . ALA A 1 110 ? -10.068 -0.151 2.739 1.00 95.88 110 ALA A N 1
ATOM 860 C CA . ALA A 1 110 ? -11.107 0.864 2.605 1.00 95.88 110 ALA A CA 1
ATOM 861 C C . ALA A 1 110 ? -12.428 0.457 3.260 1.00 95.88 110 ALA A C 1
ATOM 863 O O . ALA A 1 110 ? -13.050 1.283 3.924 1.00 95.88 110 ALA A O 1
ATOM 864 N N . TYR A 1 111 ? -12.830 -0.807 3.105 1.00 94.00 111 TYR A N 1
ATOM 865 C CA . TYR A 1 111 ? -14.098 -1.344 3.609 1.00 94.00 111 TYR A CA 1
ATOM 866 C C . TYR A 1 111 ? -13.965 -2.126 4.925 1.00 94.00 111 TYR A C 1
ATOM 868 O O . TYR A 1 111 ? -14.952 -2.680 5.411 1.00 94.00 111 TYR A O 1
ATOM 876 N N . THR A 1 112 ? -12.770 -2.174 5.522 1.00 94.19 112 THR A N 1
ATOM 877 C CA . THR A 1 112 ? -12.508 -2.924 6.758 1.00 94.19 112 THR A CA 1
ATOM 878 C C . THR A 1 112 ? -11.950 -2.029 7.861 1.00 94.19 112 THR A C 1
ATOM 880 O O . THR A 1 112 ? -12.683 -1.241 8.460 1.00 94.19 112 THR A O 1
ATOM 883 N N . PHE A 1 113 ? -10.659 -2.137 8.164 1.00 93.19 113 PHE A N 1
ATOM 884 C CA . PHE A 1 113 ? -10.049 -1.487 9.312 1.00 93.19 113 PHE A CA 1
ATOM 885 C C . PHE A 1 113 ? -9.919 0.031 9.147 1.00 93.19 113 PHE A C 1
ATOM 887 O O . PHE A 1 113 ? -9.937 0.750 10.152 1.00 93.19 113 PHE A O 1
ATOM 894 N N . ALA A 1 114 ? -9.839 0.518 7.903 1.00 93.19 114 ALA A N 1
ATOM 895 C CA . ALA A 1 114 ? -9.777 1.941 7.584 1.00 93.19 114 ALA A CA 1
ATOM 896 C C . ALA A 1 114 ? -11.164 2.589 7.445 1.00 93.19 114 ALA A C 1
ATOM 898 O O . ALA A 1 114 ? -11.243 3.808 7.320 1.00 93.19 114 ALA A O 1
ATOM 899 N N . ALA A 1 115 ? -12.258 1.818 7.507 1.00 89.56 115 ALA A N 1
ATOM 900 C CA . ALA A 1 115 ? -13.627 2.297 7.303 1.00 89.56 115 ALA A CA 1
ATOM 901 C C . ALA A 1 115 ? -14.162 3.158 8.475 1.00 89.56 115 ALA A C 1
ATOM 903 O O . ALA A 1 115 ? -15.143 2.799 9.126 1.00 89.56 115 ALA A O 1
ATOM 904 N N . ARG A 1 116 ? -13.490 4.272 8.799 1.00 70.88 116 ARG A N 1
ATOM 905 C CA . ARG A 1 116 ? -13.703 5.091 10.010 1.00 70.88 116 ARG A CA 1
ATOM 906 C C . ARG A 1 116 ? -14.027 6.562 9.734 1.00 70.88 116 ARG A C 1
ATOM 908 O O . ARG A 1 116 ? -14.220 7.323 10.674 1.00 70.88 116 ARG A O 1
ATOM 915 N N . GLU A 1 117 ? -14.132 6.972 8.472 1.00 60.59 117 GLU A N 1
ATOM 916 C CA . GLU A 1 117 ? -14.209 8.392 8.080 1.00 60.59 117 GLU A CA 1
ATOM 917 C C . GLU A 1 117 ? -15.514 9.123 8.472 1.00 60.59 117 GLU A C 1
ATOM 919 O O . GLU A 1 117 ? -15.631 10.322 8.238 1.00 60.59 117 GLU A O 1
ATOM 924 N N . ARG A 1 118 ? -16.492 8.462 9.114 1.00 54.84 118 ARG A N 1
ATOM 925 C CA . ARG A 1 118 ? -17.748 9.106 9.562 1.00 54.84 118 ARG A CA 1
ATOM 926 C C . ARG A 1 118 ? -18.144 8.865 11.016 1.00 54.84 118 ARG A C 1
ATOM 928 O O . ARG A 1 118 ? -19.244 9.246 11.413 1.00 54.84 118 ARG A O 1
ATOM 935 N N . THR A 1 119 ? -17.275 8.295 11.846 1.00 53.28 119 THR A N 1
ATOM 936 C CA . THR A 1 119 ? -17.553 8.266 13.286 1.00 53.28 119 THR A CA 1
ATOM 937 C C . THR A 1 119 ? -17.294 9.653 13.865 1.00 53.28 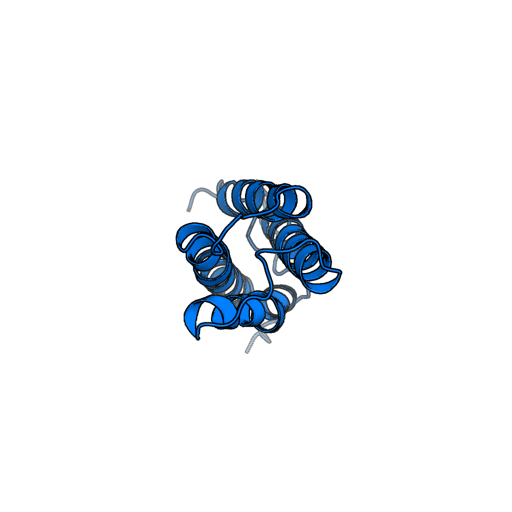119 THR A C 1
ATOM 939 O O . THR A 1 119 ? -16.137 10.058 13.982 1.00 53.28 119 THR A O 1
ATOM 942 N N . LYS A 1 120 ? -18.361 10.386 14.220 1.00 50.06 120 LYS A N 1
ATOM 943 C CA . LYS A 1 120 ? -18.246 11.533 15.133 1.00 50.06 120 LYS A CA 1
ATOM 944 C C . LYS A 1 120 ? -17.504 11.040 16.383 1.00 50.06 120 LYS A C 1
ATOM 946 O O . LYS A 1 120 ? -17.906 10.022 16.947 1.00 50.06 120 LYS A O 1
ATOM 951 N N . LYS A 1 121 ? -16.389 11.693 16.725 1.00 51.12 121 LYS A N 1
ATOM 952 C CA . LYS A 1 121 ? -15.752 11.510 18.034 1.00 51.12 121 LYS A CA 1
ATOM 953 C C . LYS A 1 121 ? -16.716 11.935 19.132 1.00 51.12 121 LYS A C 1
ATOM 955 O O . LYS A 1 121 ? -17.452 12.919 18.891 1.00 51.12 121 LYS A O 1
#